Protein AF-A0AAU0L2X0-F1 (afdb_monomer)

Nearest PDB structures (foldseek):
  8qja-assembly4_D  TM=6.175E-01  e=3.135E+00  Advenella mimigardefordensis DPN7
  8qja-assembly3_C  TM=4.583E-01  e=2.141E+00  Advenella mimigardefordensis DPN7
  8qja-assembly1_A  TM=5.143E-01  e=2.431E+00  Advenella mimigardefordensis DPN7
  8qma-assembly1_B  TM=2.999E-01  e=2.141E+00  Sinapis alba

Solvent-accessible surface area (backbone atoms only — not comparable to full-atom values): 4033 Å² total; per-residue (Å²): 127,84,77,78,77,78,71,67,67,79,87,48,70,50,72,45,63,49,98,84,72,44,79,75,44,40,24,42,83,85,70,48,68,37,46,74,43,86,98,58,59,36,33,33,36,76,94,77,69,50,71,43,80,62,80,80,81,77,85,125

pLDDT: mean 82.19, std 17.76, range [41.5, 97.38]

Secondary structure (DSSP, 8-state):
------------EEEEE-TTS-EEEEEETT-PBPEEETTTTEEE-TTT--EEE-------

Foldseek 3Di:
DPPPPPPPVPFDKDFDADPVRDTDWIATPVRQTWDDDPPFQWTARVVPRDIDRDDDPPPD

Mean predicted aligned error: 7.95 Å

Structure (mmCIF, N/CA/C/O backbone):
data_AF-A0AAU0L2X0-F1
#
_entry.id   AF-A0AAU0L2X0-F1
#
loop_
_atom_site.group_PDB
_atom_site.id
_atom_site.type_symbol
_atom_site.label_atom_id
_atom_site.label_alt_id
_atom_site.label_comp_id
_atom_site.label_asym_id
_atom_site.label_entity_id
_atom_site.label_seq_id
_atom_site.pdbx_PDB_ins_code
_atom_site.Cartn_x
_atom_site.Cartn_y
_atom_site.Cartn_z
_atom_site.occupancy
_atom_site.B_iso_or_equiv
_atom_site.auth_seq_id
_atom_site.auth_comp_id
_atom_site.auth_asym_id
_atom_site.auth_atom_id
_atom_site.pdbx_PDB_model_num
ATOM 1 N N . MET A 1 1 ? -30.493 24.630 4.193 1.00 41.50 1 MET A N 1
ATOM 2 C CA . MET A 1 1 ? -29.838 23.604 3.361 1.00 41.50 1 MET A CA 1
ATOM 3 C C . MET A 1 1 ? -28.751 23.015 4.222 1.00 41.50 1 MET A C 1
ATOM 5 O O . MET A 1 1 ? -27.980 23.787 4.772 1.00 41.50 1 MET A O 1
ATOM 9 N N . PHE A 1 2 ? -28.776 21.705 4.448 1.00 45.97 2 PHE A N 1
ATOM 10 C CA . PHE A 1 2 ? -27.629 21.026 5.037 1.00 45.97 2 PHE A CA 1
ATOM 11 C C . PHE A 1 2 ? -26.520 21.132 3.999 1.00 45.97 2 PHE A C 1
ATOM 13 O O . PHE A 1 2 ? -26.649 20.562 2.920 1.00 45.97 2 PHE A O 1
ATOM 20 N N . GLU A 1 3 ? -25.511 21.954 4.273 1.00 50.19 3 GLU A N 1
ATOM 21 C CA . GLU A 1 3 ? -24.253 21.857 3.549 1.00 50.19 3 GLU A CA 1
ATOM 22 C C . GLU A 1 3 ? -23.740 20.447 3.819 1.00 50.19 3 GLU A C 1
ATOM 24 O O . GLU A 1 3 ? -23.355 20.109 4.940 1.00 50.19 3 GLU A O 1
ATOM 29 N N . GLU A 1 4 ? -23.875 19.586 2.814 1.00 50.59 4 GLU A N 1
ATOM 30 C CA . GLU A 1 4 ? -23.217 18.295 2.769 1.00 50.59 4 GLU A CA 1
ATOM 31 C C . GLU A 1 4 ? -21.727 18.596 2.892 1.00 50.59 4 GLU A C 1
ATOM 33 O O . GLU A 1 4 ? -21.078 19.029 1.940 1.00 50.59 4 GLU A O 1
ATOM 38 N N . PHE A 1 5 ? -21.211 18.454 4.114 1.00 48.50 5 PHE A N 1
ATOM 39 C CA . PHE A 1 5 ? -19.792 18.339 4.385 1.00 48.50 5 PHE A CA 1
ATOM 40 C C . PHE A 1 5 ? -19.292 17.178 3.523 1.00 48.50 5 PHE A C 1
ATOM 42 O O . PHE A 1 5 ? -19.299 16.021 3.938 1.00 48.50 5 PHE A O 1
ATOM 49 N N . ASN A 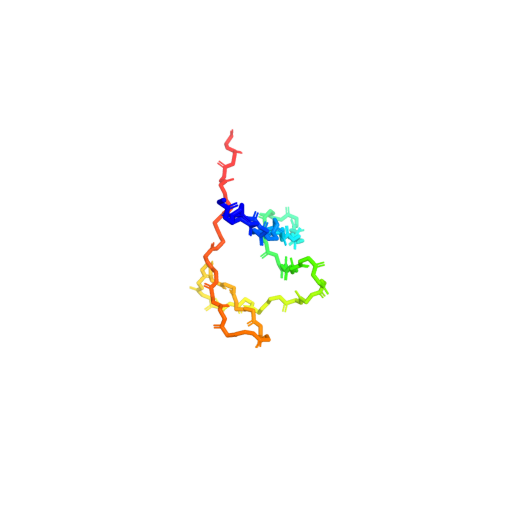1 6 ? -18.862 17.493 2.302 1.00 47.50 6 ASN A N 1
ATOM 50 C CA . ASN A 1 6 ? -17.975 16.667 1.503 1.00 47.50 6 ASN A CA 1
ATOM 51 C C . ASN A 1 6 ? -16.604 16.689 2.184 1.00 47.50 6 ASN A C 1
ATOM 53 O O . ASN A 1 6 ? -15.607 17.116 1.619 1.00 47.50 6 ASN A O 1
ATOM 57 N N . SER A 1 7 ? -16.551 16.226 3.430 1.00 48.00 7 SER A N 1
ATOM 58 C CA . SER A 1 7 ? -15.346 15.691 4.034 1.00 48.00 7 SER A CA 1
ATOM 59 C C . SER A 1 7 ? -15.114 14.316 3.414 1.00 48.00 7 SER A C 1
ATOM 61 O O . SER A 1 7 ? -15.152 13.294 4.096 1.00 48.00 7 SER A O 1
ATOM 63 N N . PHE A 1 8 ? -14.907 14.283 2.095 1.00 52.56 8 PHE A N 1
ATOM 64 C CA . PHE A 1 8 ? -13.991 13.297 1.558 1.00 52.56 8 PHE A CA 1
ATOM 65 C C . PHE A 1 8 ? -12.673 13.675 2.216 1.00 52.56 8 PHE A C 1
ATOM 67 O O . PHE A 1 8 ? -12.072 14.680 1.854 1.00 52.56 8 PHE A O 1
ATOM 74 N N . LEU A 1 9 ? -12.312 12.972 3.294 1.00 57.75 9 LEU A N 1
ATOM 75 C CA . LEU A 1 9 ? -10.929 12.971 3.745 1.00 57.75 9 LEU A CA 1
ATOM 76 C C . LEU A 1 9 ? -10.102 12.775 2.482 1.00 57.75 9 LEU A C 1
ATOM 78 O O . LEU A 1 9 ? -10.336 1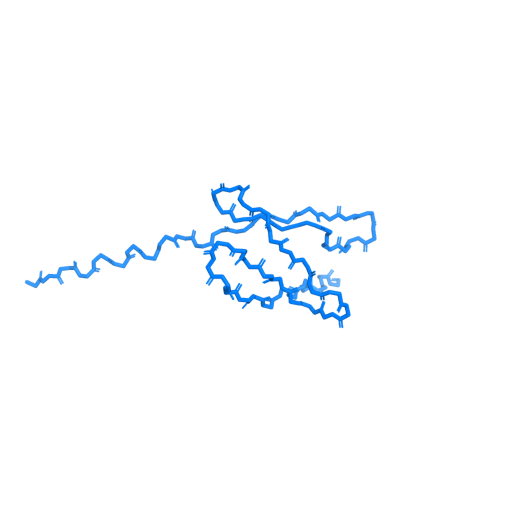1.782 1.790 1.00 57.75 9 LEU A O 1
ATOM 82 N N . ASP A 1 10 ? -9.234 13.731 2.156 1.00 60.97 10 ASP A N 1
ATOM 83 C CA . ASP A 1 10 ? -8.314 13.579 1.039 1.00 60.97 10 ASP A CA 1
ATOM 84 C C . ASP A 1 10 ? -7.607 12.241 1.250 1.00 60.97 10 ASP A C 1
ATOM 86 O O . ASP A 1 10 ? -6.913 12.023 2.250 1.00 60.97 10 ASP A O 1
ATOM 90 N N . VAL A 1 11 ? -7.935 11.274 0.391 1.00 73.56 11 VAL A N 1
ATOM 91 C CA . VAL A 1 11 ? -7.447 9.910 0.539 1.00 73.56 11 VAL A CA 1
ATOM 92 C C . VAL A 1 11 ? -6.022 9.921 0.013 1.00 73.56 11 VAL A C 1
ATOM 94 O O . VAL A 1 11 ? -5.763 9.660 -1.158 1.00 73.56 11 VAL A O 1
ATOM 97 N N . GLU A 1 12 ? -5.103 10.316 0.883 1.00 85.00 12 GLU A N 1
ATOM 98 C CA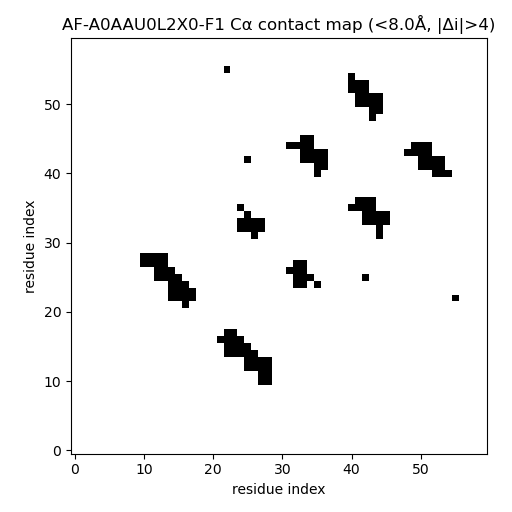 . GLU A 1 12 ? -3.683 10.370 0.5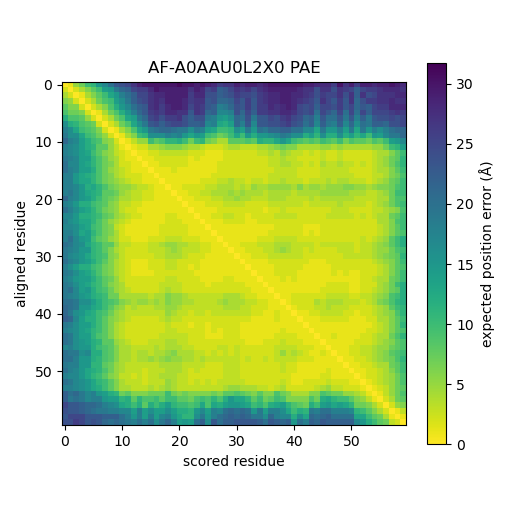83 1.00 85.00 12 GLU A CA 1
ATOM 99 C C . GLU A 1 12 ? -3.025 9.024 0.880 1.00 85.00 12 GLU A C 1
ATOM 101 O O . GLU A 1 12 ? -3.279 8.386 1.910 1.00 85.00 12 GLU A O 1
ATOM 106 N N . TYR A 1 13 ? -2.141 8.620 -0.029 1.00 90.25 13 TYR A N 1
ATOM 107 C CA . TYR A 1 13 ? -1.288 7.454 0.132 1.00 90.25 13 TYR A CA 1
ATOM 108 C C . TYR A 1 13 ? 0.172 7.829 -0.089 1.00 90.25 13 TYR A C 1
ATOM 110 O O . TYR A 1 13 ? 0.498 8.649 -0.948 1.00 90.25 13 TYR A O 1
ATOM 118 N N . ILE A 1 14 ? 1.055 7.186 0.668 1.00 92.62 14 ILE A N 1
ATOM 119 C CA . ILE A 1 14 ? 2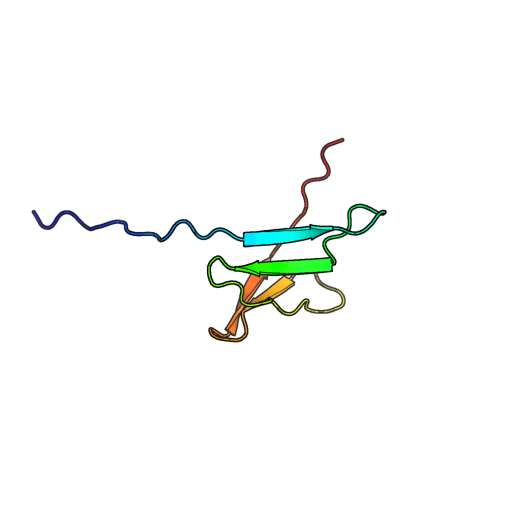.503 7.371 0.589 1.00 92.62 14 ILE A CA 1
ATOM 120 C C . ILE A 1 14 ? 3.120 6.074 0.077 1.00 92.62 14 ILE A C 1
ATOM 122 O O . ILE A 1 14 ? 2.950 5.021 0.688 1.00 92.62 14 ILE A O 1
ATOM 126 N N . GLY A 1 15 ? 3.838 6.155 -1.043 1.00 93.31 15 GLY A N 1
ATOM 127 C CA . GLY A 1 15 ? 4.544 5.025 -1.641 1.00 93.31 15 GLY A CA 1
ATOM 128 C C . GLY A 1 15 ? 6.055 5.089 -1.420 1.00 93.31 15 GLY A C 1
ATOM 129 O O . GLY A 1 15 ? 6.668 6.130 -1.657 1.00 93.31 15 GLY A O 1
ATOM 130 N N . GLU A 1 16 ? 6.670 3.972 -1.024 1.00 94.12 16 GLU A N 1
ATOM 131 C CA . GLU A 1 16 ? 8.128 3.794 -1.073 1.00 94.12 16 GLU A CA 1
ATOM 132 C C . GLU A 1 16 ? 8.504 3.030 -2.345 1.00 94.12 16 GLU A C 1
ATOM 134 O O . GLU A 1 16 ? 7.938 1.974 -2.636 1.00 94.12 16 GLU A O 1
ATOM 139 N N . TYR A 1 17 ? 9.490 3.542 -3.080 1.00 92.06 17 TYR A N 1
ATOM 140 C CA . TYR A 1 17 ? 9.964 2.956 -4.331 1.00 92.06 17 TYR A CA 1
ATOM 141 C C . TYR A 1 17 ? 11.385 2.417 -4.179 1.00 92.06 17 TYR A C 1
ATOM 143 O O . TYR A 1 17 ? 12.217 3.002 -3.480 1.00 92.06 17 TYR A O 1
ATOM 151 N N . ASN A 1 18 ? 11.682 1.308 -4.852 1.00 92.12 18 ASN A N 1
ATOM 152 C CA . ASN A 1 18 ? 13.042 0.779 -4.928 1.00 92.12 18 ASN A CA 1
ATOM 153 C C . ASN A 1 18 ? 13.885 1.507 -6.002 1.00 92.12 18 ASN A C 1
ATOM 155 O O . ASN A 1 18 ? 13.431 2.432 -6.676 1.00 92.12 18 ASN A O 1
ATOM 159 N N . LYS A 1 19 ? 15.142 1.077 -6.181 1.00 92.25 19 LYS A N 1
ATOM 160 C CA . LYS A 1 19 ? 16.077 1.664 -7.166 1.00 92.25 19 LYS A CA 1
ATOM 161 C C . LYS A 1 19 ? 15.647 1.473 -8.626 1.00 92.25 19 LYS A C 1
ATOM 163 O O . LYS A 1 19 ? 16.157 2.171 -9.494 1.00 92.25 19 LYS A O 1
ATOM 168 N N . GLU A 1 20 ? 14.751 0.528 -8.880 1.00 92.06 20 GLU A N 1
ATOM 169 C CA . GLU A 1 20 ? 14.197 0.199 -10.195 1.00 92.06 20 GLU A CA 1
ATOM 170 C C . GLU A 1 20 ? 12.863 0.926 -10.439 1.00 92.06 20 GLU A C 1
ATOM 172 O O . GLU A 1 20 ? 12.161 0.613 -11.394 1.00 92.06 20 GLU A O 1
ATOM 177 N N . ALA A 1 21 ? 12.517 1.897 -9.580 1.00 87.94 21 ALA A N 1
ATOM 178 C CA . ALA A 1 21 ? 11.264 2.650 -9.604 1.00 87.94 21 ALA A CA 1
ATOM 179 C C . ALA A 1 21 ? 10.001 1.787 -9.424 1.00 87.94 21 ALA A C 1
ATOM 181 O O . ALA A 1 21 ? 8.910 2.186 -9.821 1.00 87.94 21 ALA A O 1
ATOM 182 N N . GLN A 1 22 ? 10.122 0.624 -8.782 1.00 88.38 22 GLN A N 1
ATOM 183 C CA . GLN A 1 22 ? 8.974 -0.208 -8.426 1.00 88.38 22 GLN A CA 1
ATOM 184 C C . GLN A 1 22 ? 8.458 0.180 -7.042 1.00 88.38 22 GLN A C 1
ATOM 186 O O . GLN A 1 22 ? 9.247 0.314 -6.101 1.00 88.38 22 GLN A O 1
ATOM 191 N N . LEU A 1 23 ? 7.140 0.331 -6.919 1.00 91.62 23 LEU A N 1
ATOM 192 C CA . LEU A 1 23 ? 6.468 0.539 -5.640 1.00 91.62 23 LEU A CA 1
ATOM 193 C C . LEU A 1 23 ? 6.616 -0.723 -4.780 1.00 91.62 23 LEU A C 1
ATOM 195 O O . LEU A 1 23 ? 6.143 -1.789 -5.166 1.00 91.62 23 LEU A O 1
ATOM 199 N N . VAL A 1 24 ? 7.275 -0.603 -3.627 1.00 93.50 24 VAL A N 1
ATOM 200 C CA . VAL A 1 24 ? 7.537 -1.731 -2.713 1.00 93.50 24 VAL A CA 1
ATOM 201 C C . VAL A 1 24 ? 6.728 -1.669 -1.427 1.00 93.50 24 VAL A C 1
ATOM 203 O O . VAL A 1 24 ? 6.505 -2.705 -0.811 1.00 93.50 24 VAL A O 1
ATOM 206 N N . LYS A 1 25 ? 6.274 -0.480 -1.023 1.00 95.31 25 LYS A N 1
ATOM 207 C CA . LYS A 1 25 ? 5.374 -0.301 0.121 1.00 95.31 25 LYS A CA 1
ATOM 208 C C . LYS A 1 25 ? 4.406 0.828 -0.147 1.00 95.31 25 LYS A C 1
ATOM 210 O O . LYS A 1 25 ? 4.756 1.793 -0.827 1.00 95.31 25 LYS A O 1
ATOM 215 N N . LEU A 1 26 ? 3.230 0.728 0.453 1.00 95.31 26 LEU A N 1
ATOM 216 C CA . LEU A 1 26 ? 2.172 1.711 0.326 1.00 95.31 26 LEU A CA 1
ATOM 217 C C . LEU A 1 26 ? 1.495 1.895 1.679 1.00 95.31 26 LEU A C 1
ATOM 219 O O . LEU A 1 26 ? 1.105 0.918 2.311 1.00 95.31 26 LEU A O 1
ATOM 223 N N . TYR A 1 27 ? 1.343 3.142 2.101 1.00 95.19 27 TYR A N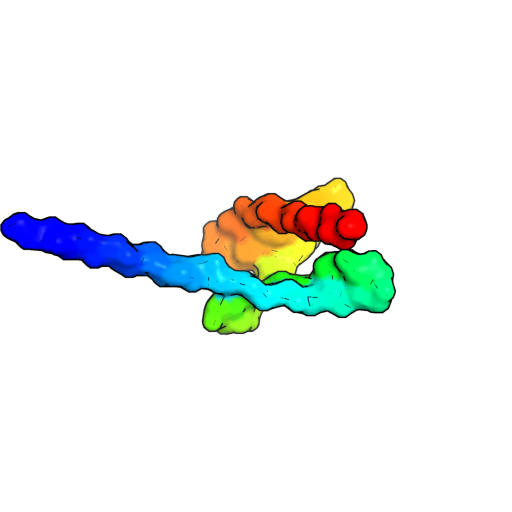 1
ATOM 224 C CA . TYR A 1 27 ? 0.747 3.509 3.380 1.00 95.19 27 TYR A CA 1
ATOM 225 C C . TYR A 1 27 ? -0.434 4.445 3.159 1.00 95.19 27 TYR A C 1
ATOM 227 O O . TYR A 1 27 ? -0.372 5.301 2.277 1.00 95.19 27 TYR A O 1
ATOM 235 N N . ASN A 1 28 ? -1.496 4.311 3.954 1.00 92.25 28 ASN A N 1
ATOM 236 C CA . ASN A 1 28 ? -2.561 5.318 4.001 1.00 92.25 28 ASN A CA 1
ATOM 237 C C . ASN A 1 28 ? -2.176 6.503 4.910 1.00 92.25 28 ASN A C 1
ATOM 239 O O . ASN A 1 28 ? -1.153 6.485 5.597 1.00 92.25 28 ASN A O 1
ATOM 243 N N . SER A 1 29 ? -3.040 7.515 4.973 1.00 89.62 29 SER A N 1
ATOM 244 C CA . SER A 1 29 ? -2.874 8.691 5.843 1.00 89.62 29 SER A CA 1
ATOM 245 C C . SER A 1 29 ? -2.819 8.385 7.350 1.00 89.62 29 SER A C 1
ATOM 247 O O . SER A 1 29 ? -2.365 9.217 8.133 1.00 89.62 29 SER A O 1
ATOM 249 N N . LEU A 1 30 ? -3.239 7.188 7.770 1.00 90.94 30 LEU A N 1
ATOM 250 C CA . LEU A 1 30 ? -3.142 6.695 9.148 1.00 90.94 30 LEU A CA 1
ATOM 251 C C . LEU A 1 30 ? -1.870 5.87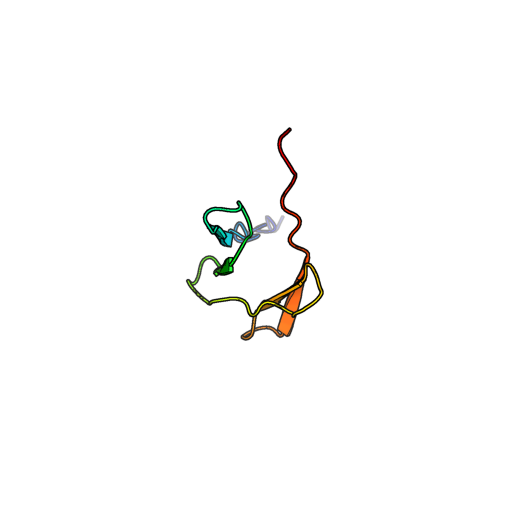0 9.395 1.00 90.94 30 LEU A C 1
ATOM 253 O O . LEU A 1 30 ? -1.723 5.281 10.467 1.00 90.94 30 LEU A O 1
ATOM 257 N N . ASN A 1 31 ? -0.953 5.839 8.423 1.00 92.44 31 ASN A N 1
ATOM 258 C CA . ASN A 1 31 ? 0.285 5.069 8.462 1.00 92.44 31 ASN A CA 1
ATOM 259 C C . ASN A 1 31 ? 0.059 3.543 8.560 1.00 92.44 31 ASN A C 1
ATOM 261 O O . ASN A 1 31 ? 0.912 2.811 9.062 1.00 92.44 31 ASN A O 1
ATOM 265 N N . GLU A 1 32 ? -1.096 3.060 8.092 1.00 95.19 32 GLU A N 1
ATOM 266 C CA . GLU A 1 32 ? -1.379 1.636 7.904 1.00 95.19 32 GLU A CA 1
ATOM 267 C C . GLU A 1 32 ? -0.769 1.168 6.583 1.00 95.19 32 GLU A C 1
ATOM 269 O O . GLU A 1 32 ? -1.022 1.768 5.537 1.00 95.19 32 GLU A O 1
ATOM 274 N N . GLU A 1 33 ? 0.023 0.098 6.638 1.00 96.75 33 GLU A N 1
ATOM 275 C CA . GLU A 1 33 ? 0.630 -0.516 5.459 1.00 96.75 33 GLU A CA 1
ATOM 276 C C . GLU A 1 33 ? -0.395 -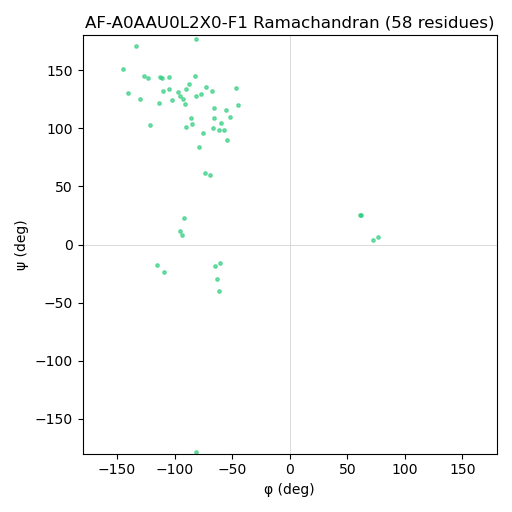1.355 4.695 1.00 96.75 33 GLU A C 1
ATOM 278 O O . GLU A 1 33 ? -1.081 -2.209 5.266 1.00 96.75 33 GLU A O 1
ATOM 283 N N . LEU A 1 34 ? -0.481 -1.123 3.389 1.00 96.69 34 LEU A N 1
ATOM 284 C CA . LEU A 1 34 ? -1.271 -1.935 2.483 1.00 96.69 34 LEU A CA 1
ATOM 285 C C . LEU A 1 34 ? -0.475 -3.177 2.079 1.00 96.69 34 LEU A C 1
ATOM 287 O O . LEU A 1 34 ? 0.737 -3.134 1.879 1.00 96.69 34 LEU A O 1
ATOM 291 N N . ILE A 1 35 ? -1.186 -4.286 1.902 1.00 97.38 35 ILE A N 1
ATOM 292 C CA . ILE A 1 35 ? -0.603 -5.561 1.488 1.00 97.38 35 ILE A CA 1
ATOM 293 C C . ILE A 1 35 ? -0.631 -5.637 -0.036 1.00 97.38 35 ILE A C 1
ATOM 295 O O . ILE A 1 35 ? -1.706 -5.590 -0.641 1.00 97.38 35 ILE A O 1
ATOM 299 N N . HIS A 1 36 ? 0.538 -5.784 -0.656 1.00 95.38 36 HIS A N 1
ATOM 300 C CA . HIS A 1 36 ? 0.629 -6.045 -2.090 1.00 95.38 36 HIS A CA 1
ATOM 301 C C . HIS A 1 36 ? 0.082 -7.438 -2.418 1.00 95.38 36 HIS A C 1
ATOM 303 O O . HIS A 1 36 ? 0.414 -8.429 -1.764 1.00 95.38 36 HIS A O 1
ATOM 309 N N . ILE A 1 37 ? -0.775 -7.512 -3.434 1.00 94.44 37 ILE A N 1
ATOM 310 C CA . ILE A 1 37 ? -1.271 -8.779 -3.962 1.00 94.44 37 ILE A CA 1
ATOM 311 C C . ILE A 1 37 ? -0.316 -9.228 -5.073 1.00 94.44 37 ILE A C 1
ATOM 313 O O . ILE A 1 37 ? -0.373 -8.737 -6.204 1.00 94.44 37 ILE A O 1
ATOM 317 N N . GLU A 1 38 ? 0.556 -10.175 -4.731 1.00 90.62 38 GLU A N 1
ATOM 318 C CA . GLU A 1 38 ? 1.575 -10.747 -5.618 1.00 90.62 38 GLU A CA 1
ATOM 319 C C . GLU A 1 38 ? 1.022 -11.136 -6.999 1.00 90.62 38 GLU A C 1
ATOM 321 O O . GLU A 1 38 ? -0.037 -11.756 -7.127 1.00 90.62 38 GLU A O 1
ATOM 326 N N . GLY A 1 39 ? 1.762 -10.778 -8.052 1.00 89.50 39 GLY A N 1
ATOM 327 C CA . GLY A 1 39 ? 1.360 -11.016 -9.443 1.00 89.50 39 GLY A CA 1
ATOM 328 C C . GLY A 1 39 ? 0.291 -10.059 -9.986 1.00 89.50 39 GLY A C 1
ATOM 329 O O . GLY A 1 39 ? -0.179 -10.257 -11.107 1.00 89.50 39 GLY A O 1
ATOM 330 N N . THR A 1 40 ? -0.090 -9.022 -9.233 1.00 90.88 40 THR A N 1
ATOM 331 C CA . THR A 1 40 ? -1.070 -8.006 -9.653 1.00 90.88 40 THR A CA 1
ATOM 332 C C . THR A 1 40 ? -0.579 -6.582 -9.355 1.00 90.88 40 THR A C 1
ATOM 334 O O . THR A 1 40 ? 0.397 -6.387 -8.634 1.00 90.88 40 THR A O 1
ATOM 337 N N . TYR A 1 41 ? -1.288 -5.570 -9.866 1.00 90.25 41 TYR A N 1
ATOM 338 C CA . TYR A 1 41 ? -1.098 -4.153 -9.506 1.00 90.25 41 TYR A CA 1
ATOM 339 C C . TYR A 1 41 ? -2.002 -3.712 -8.340 1.00 90.25 41 TYR A C 1
ATOM 341 O O . TYR A 1 41 ? -2.353 -2.537 -8.217 1.00 90.25 41 TYR A O 1
ATOM 349 N N . GLN A 1 42 ? -2.453 -4.664 -7.518 1.00 94.62 42 GLN A N 1
ATOM 350 C CA . GLN A 1 42 ? -3.452 -4.427 -6.483 1.00 94.62 42 GLN A CA 1
ATOM 351 C C . GLN A 1 42 ? -2.842 -4.381 -5.083 1.00 94.62 42 GLN A C 1
ATOM 353 O O . GLN A 1 42 ? -1.937 -5.147 -4.751 1.00 94.62 42 GLN A O 1
ATOM 358 N N . TRP A 1 43 ? -3.400 -3.508 -4.249 1.00 95.81 43 TRP A N 1
ATOM 359 C CA . TRP A 1 43 ? -2.998 -3.295 -2.863 1.00 95.81 43 TRP A CA 1
ATOM 360 C C . TRP A 1 43 ? -4.221 -3.349 -1.947 1.00 95.81 43 TRP A C 1
ATOM 362 O O . TRP A 1 43 ? -5.199 -2.630 -2.157 1.00 95.81 43 TRP A O 1
ATOM 372 N N . LEU A 1 44 ? -4.177 -4.215 -0.937 1.00 96.25 44 LEU A N 1
ATOM 373 C CA . LEU A 1 44 ? -5.254 -4.440 0.023 1.00 96.25 44 LEU A CA 1
ATOM 374 C C . LEU A 1 44 ? -5.033 -3.593 1.277 1.00 96.25 44 LEU A C 1
ATOM 376 O O . LEU A 1 44 ? -3.986 -3.705 1.909 1.00 96.25 44 LEU A O 1
ATOM 380 N N . LEU A 1 45 ? -6.041 -2.821 1.681 1.00 95.56 45 LEU A N 1
ATOM 381 C CA . LEU A 1 45 ? -6.076 -2.165 2.985 1.00 95.56 45 LEU A CA 1
ATOM 382 C C . LEU A 1 45 ? -6.649 -3.133 4.040 1.00 95.56 45 LEU A C 1
ATOM 384 O O . LEU A 1 45 ? -7.853 -3.409 4.004 1.00 95.56 45 LEU A O 1
ATOM 388 N N . PRO A 1 46 ? -5.834 -3.657 4.976 1.00 94.44 46 PRO A N 1
ATOM 389 C CA . PRO A 1 46 ? -6.239 -4.754 5.860 1.00 94.44 46 PRO A CA 1
ATOM 390 C C . PRO A 1 46 ? -7.430 -4.420 6.761 1.00 94.44 46 PRO A C 1
ATOM 392 O O . PRO A 1 46 ? -8.316 -5.255 6.941 1.00 94.44 46 PRO A O 1
ATOM 395 N N . SER A 1 47 ? -7.471 -3.201 7.302 1.00 92.88 47 SER A N 1
ATOM 396 C CA . SER A 1 47 ? -8.514 -2.750 8.230 1.00 92.88 47 SER A CA 1
ATOM 397 C C . SER A 1 47 ? -9.920 -2.725 7.630 1.00 92.88 47 SER A C 1
ATOM 399 O O . SER A 1 47 ? -10.901 -2.904 8.352 1.00 92.88 47 SER A O 1
ATOM 401 N N . THR A 1 48 ? -10.029 -2.510 6.319 1.00 92.44 48 THR A N 1
ATOM 402 C CA . THR A 1 48 ? -11.317 -2.332 5.626 1.00 92.44 48 THR A CA 1
ATOM 403 C C . THR A 1 48 ? -11.617 -3.434 4.616 1.00 92.44 48 THR A C 1
ATOM 405 O O . THR A 1 48 ? -12.763 -3.581 4.197 1.00 92.44 48 THR A O 1
ATOM 408 N N . GLY A 1 49 ? -10.605 -4.197 4.195 1.00 93.00 49 GLY A N 1
ATOM 409 C CA . GLY A 1 49 ? -10.715 -5.164 3.104 1.00 93.00 49 GLY A CA 1
ATOM 410 C C . GLY A 1 49 ? -10.821 -4.524 1.714 1.00 93.00 49 GLY A C 1
ATOM 411 O O . GLY A 1 49 ? -10.995 -5.234 0.723 1.00 93.00 49 GLY A O 1
ATOM 412 N N . VAL A 1 50 ? -10.731 -3.193 1.613 1.00 92.88 50 VAL A N 1
ATOM 413 C CA . VAL A 1 50 ? -10.796 -2.483 0.332 1.00 92.88 50 VAL A CA 1
ATOM 414 C C . VAL A 1 50 ? -9.506 -2.717 -0.445 1.00 92.88 50 VAL A C 1
ATOM 416 O O . VAL A 1 50 ? -8.411 -2.633 0.105 1.00 92.88 50 VAL A O 1
ATOM 419 N N . THR A 1 51 ? -9.645 -3.006 -1.736 1.00 94.50 51 THR A N 1
ATOM 420 C CA . THR A 1 51 ? -8.522 -3.224 -2.651 1.00 94.50 51 THR A CA 1
ATOM 421 C C . THR A 1 51 ? -8.424 -2.064 -3.635 1.00 94.50 51 THR A C 1
ATOM 423 O O . THR A 1 51 ? -9.422 -1.691 -4.251 1.00 94.50 51 THR A O 1
ATOM 426 N N . TYR A 1 52 ? -7.220 -1.529 -3.805 1.00 92.19 52 TYR A N 1
ATOM 427 C CA . TYR A 1 52 ? -6.904 -0.428 -4.711 1.00 92.19 52 TYR A CA 1
ATOM 428 C C . TYR A 1 52 ? -6.044 -0.935 -5.867 1.00 92.19 52 TYR A C 1
ATOM 430 O O . TYR A 1 52 ? -5.187 -1.792 -5.665 1.00 92.19 52 TYR A O 1
ATOM 438 N N . PHE A 1 53 ? -6.258 -0.402 -7.068 1.00 92.38 53 PHE A N 1
ATOM 439 C CA . PHE A 1 53 ? -5.328 -0.566 -8.185 1.00 92.38 53 PHE A CA 1
ATOM 440 C C . PHE A 1 53 ? -4.367 0.615 -8.181 1.00 92.38 53 PHE A C 1
ATOM 442 O O . PHE A 1 53 ? -4.813 1.762 -8.178 1.00 92.38 53 PHE A O 1
ATOM 449 N N . VAL A 1 54 ? -3.067 0.332 -8.157 1.00 87.88 54 VAL A N 1
ATOM 450 C CA . VAL A 1 54 ? -2.028 1.361 -8.123 1.00 87.88 54 VAL A CA 1
ATOM 451 C C . VAL A 1 54 ? -1.144 1.174 -9.339 1.00 87.88 54 VAL A C 1
ATOM 453 O O . VAL A 1 54 ? -0.321 0.261 -9.396 1.00 87.88 54 VAL A O 1
ATOM 456 N N . GLU A 1 55 ? -1.360 2.032 -10.328 1.00 78.56 55 GLU A N 1
ATOM 457 C CA . GLU A 1 55 ? -0.559 2.089 -11.540 1.00 78.56 55 GLU A CA 1
ATOM 458 C C . GLU A 1 55 ? 0.399 3.271 -11.421 1.00 78.56 55 GLU A C 1
ATOM 460 O O . GLU A 1 55 ? 0.003 4.401 -11.138 1.00 78.56 55 GLU A O 1
ATOM 465 N N . THR A 1 56 ? 1.688 2.994 -11.568 1.00 68.12 56 THR A N 1
ATOM 466 C CA . THR A 1 56 ? 2.702 4.037 -11.638 1.00 68.12 56 THR A CA 1
ATOM 467 C C . THR A 1 56 ? 2.753 4.492 -13.086 1.00 68.12 56 THR A C 1
ATOM 469 O O . THR A 1 56 ? 3.298 3.769 -13.924 1.00 68.12 56 THR A O 1
ATOM 472 N N . ASP A 1 57 ? 2.177 5.654 -13.393 1.00 63.25 57 ASP A N 1
ATOM 473 C CA . ASP A 1 57 ? 2.334 6.250 -14.718 1.00 63.25 57 ASP A CA 1
ATOM 474 C C . ASP A 1 57 ? 3.832 6.395 -15.008 1.00 63.25 57 ASP A C 1
ATOM 476 O O . ASP A 1 57 ? 4.564 7.107 -14.313 1.00 63.25 57 ASP A O 1
ATOM 480 N N . TYR A 1 58 ? 4.308 5.670 -16.020 1.00 54.12 58 TYR A N 1
ATOM 481 C CA . TYR A 1 58 ? 5.676 5.788 -16.504 1.00 54.12 58 TYR A CA 1
ATOM 482 C C . TYR A 1 58 ? 5.813 7.190 -17.109 1.00 54.12 58 TYR A C 1
ATOM 484 O O . TYR A 1 58 ? 5.363 7.436 -18.228 1.00 54.12 58 TYR A O 1
ATOM 492 N N . ILE A 1 59 ? 6.393 8.136 -16.368 1.00 55.59 59 ILE A N 1
ATOM 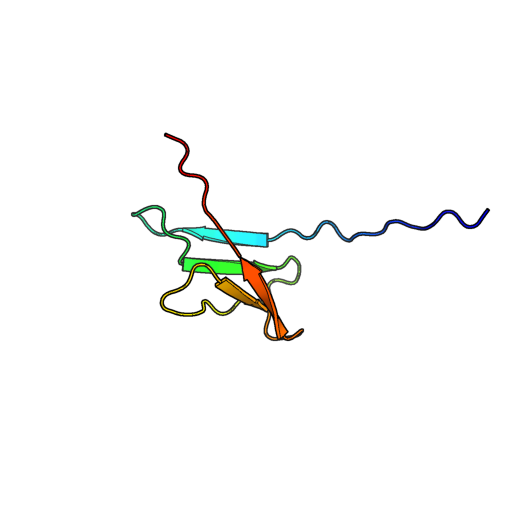493 C CA . ILE A 1 59 ? 6.734 9.445 -16.930 1.00 55.59 59 ILE A CA 1
ATOM 494 C C . ILE A 1 59 ? 7.974 9.222 -17.804 1.00 55.59 59 ILE A C 1
ATOM 496 O O . ILE A 1 59 ? 9.088 9.115 -17.294 1.00 55.59 59 ILE A O 1
ATOM 500 N N . SER A 1 60 ? 7.740 9.042 -19.108 1.00 46.53 60 SER A N 1
ATOM 501 C CA . SER A 1 60 ? 8.759 8.862 -20.153 1.00 46.53 60 SER A CA 1
ATOM 502 C C . SER A 1 60 ? 9.661 10.077 -20.323 1.00 46.53 60 SER A C 1
ATOM 504 O O . SER A 1 60 ? 9.089 11.193 -20.348 1.00 46.53 60 SER A O 1
#

Radius of gyration: 14.44 Å; Cα contacts (8 Å, |Δi|>4): 75; chains: 1; bounding box: 46×35×29 Å

Sequence (60 aa):
MFEEFNSFLDVEYIGEYNKEAQLVKLYNSLNEELIHIEGTYQWLLPSTGVTYFVETDYIS